Protein AF-A0A9D6H267-F1 (afdb_monomer)

Foldseek 3Di:
DDDDDDDDDDDDDDDDDDDDDPPPCPPPPPPPPQDPLNVLLVVLCVFADQDQAPDGSVRCVVPPVPLSVLLSCCLQVVDDLVRSLVVSCVPHPPDPRNVRSSVRSNVPHDPHRDHDPDPDDPPVDDPDDDDPDPDDD

Sequence (137 aa):
MKKAMLKAFSLPILTSTALVASLSGCAPGAWNEQSDADKFFDVIENACPQRIGDFEISTLENNNASFLDITSRLYYGKVDPAQYREFVTSFSDSTAETNQAIDCIIAHLPSTPPPAPSLLPDTGNARSDAPPPPGTP

Radius of gyration: 26.51 Å; Cα contacts (8 Å, |Δi|>4): 80; chains: 1; bounding box: 93×55×49 Å

Mean predicted aligned error: 15.86 Å

Nearest PDB structures (foldseek):
  5l1a-assembly1_A  TM=5.385E-01  e=1.053E+00  Legionella pneumophila subsp. pneumophila str. Philadelphia 1
  7s03-assembly1_A-2  TM=4.756E-01  e=5.929E+00  Homo sapiens
  4erc-assembly1_A  TM=4.252E-01  e=9.442E+00  Homo sapiens
  1irm-assembly3_B  TM=2.825E-01  e=5.547E+00  Rattus norvegicus

Secondary structure (DSSP, 8-state):
---------------------------TTTTS---HHHHHHHHHHHHS-SEETTEEHHHHHHH-HHHHHHHHHHHTTSS-HHHHHHHHHHHS---HHHHHHHHHHHHTS-SSPPPPP-SS---TT-SS-PPPPPPP-

pLDDT: mean 75.33, std 19.73, range [38.25, 97.31]

Structure (mmCIF, N/CA/C/O backbone):
data_AF-A0A9D6H267-F1
#
_entry.id   AF-A0A9D6H267-F1
#
loop_
_atom_site.group_PDB
_atom_site.id
_atom_site.type_symbol
_atom_site.label_atom_id
_atom_site.label_alt_id
_atom_site.label_comp_id
_atom_site.label_asym_id
_atom_site.label_entity_id
_atom_site.label_seq_id
_atom_site.pdbx_PDB_ins_code
_atom_site.Cartn_x
_atom_site.Cartn_y
_atom_site.Cartn_z
_atom_site.occupancy
_atom_site.B_iso_or_equiv
_atom_site.auth_seq_id
_atom_site.auth_comp_id
_atom_site.auth_asym_id
_atom_site.auth_atom_id
_atom_site.pdbx_PDB_model_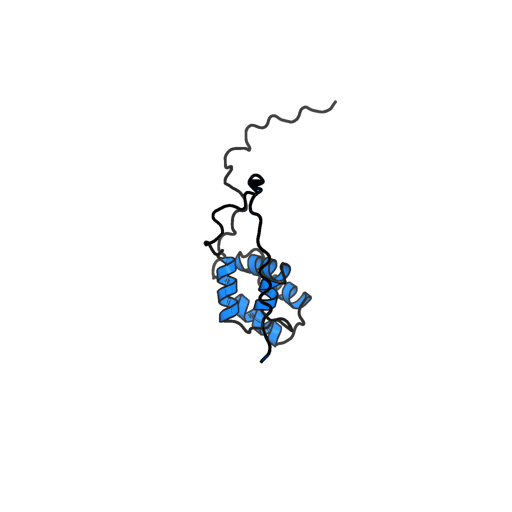num
ATOM 1 N N . MET A 1 1 ? 59.850 14.241 25.010 1.00 43.47 1 MET A N 1
ATOM 2 C CA . MET A 1 1 ? 59.885 15.721 25.006 1.00 43.47 1 MET A CA 1
ATOM 3 C C . MET A 1 1 ? 58.931 16.246 23.939 1.00 43.47 1 MET A C 1
ATOM 5 O O . MET A 1 1 ? 59.234 16.080 22.768 1.00 43.47 1 MET A O 1
ATOM 9 N N . LYS A 1 2 ? 57.785 16.809 24.344 1.00 44.12 2 LYS A N 1
ATOM 10 C CA . LYS A 1 2 ? 57.052 17.953 23.752 1.00 44.12 2 LYS A CA 1
ATOM 11 C C . LYS A 1 2 ? 55.697 18.035 24.460 1.00 44.12 2 LYS A C 1
ATOM 13 O O . LYS A 1 2 ? 54.948 17.069 24.521 1.00 44.12 2 LYS A O 1
ATOM 18 N N . LYS A 1 3 ? 55.511 19.166 25.130 1.00 39.03 3 LYS A N 1
ATOM 19 C CA . LYS A 1 3 ? 54.421 19.486 26.043 1.00 39.03 3 LYS A CA 1
ATOM 20 C C . LYS A 1 3 ? 53.170 19.877 25.250 1.00 39.03 3 LYS A C 1
ATOM 22 O O . LYS A 1 3 ? 53.302 20.569 24.252 1.00 39.03 3 LYS A O 1
ATOM 27 N N . ALA A 1 4 ? 52.025 19.449 25.782 1.00 44.66 4 ALA A N 1
ATOM 28 C CA . ALA A 1 4 ? 50.821 20.230 26.078 1.00 44.66 4 ALA A CA 1
ATOM 29 C C . ALA A 1 4 ? 50.220 21.148 25.000 1.00 44.66 4 ALA A C 1
ATOM 31 O O . ALA A 1 4 ? 50.903 22.007 24.463 1.00 44.66 4 ALA A O 1
ATOM 32 N N . MET A 1 5 ? 48.894 21.071 24.848 1.00 49.69 5 MET A N 1
ATOM 33 C CA . MET A 1 5 ? 47.989 22.234 24.870 1.00 49.69 5 MET A CA 1
ATOM 34 C C . MET A 1 5 ? 46.540 21.732 24.961 1.00 49.69 5 MET A C 1
ATOM 36 O O . MET A 1 5 ? 45.819 21.618 23.975 1.00 49.69 5 MET A O 1
ATOM 40 N N . LEU A 1 6 ? 46.140 21.406 26.193 1.00 41.16 6 LEU A N 1
ATOM 41 C CA . LEU A 1 6 ? 44.747 21.356 26.627 1.00 41.16 6 LEU A CA 1
ATOM 42 C C . LEU A 1 6 ? 44.228 22.800 26.575 1.00 41.16 6 LEU A C 1
ATOM 44 O O . LEU A 1 6 ? 44.696 23.640 27.344 1.00 41.16 6 LEU A O 1
ATOM 48 N N . LYS A 1 7 ? 43.308 23.119 25.663 1.00 38.25 7 LYS A N 1
ATOM 49 C CA . LYS A 1 7 ? 42.669 24.438 25.631 1.00 38.25 7 LYS A CA 1
ATOM 50 C C . LYS A 1 7 ? 41.337 24.345 26.366 1.00 38.25 7 LYS A C 1
ATOM 52 O O . LYS A 1 7 ? 40.293 24.117 25.771 1.00 38.25 7 LYS A O 1
ATOM 57 N N . ALA A 1 8 ? 41.422 24.476 27.687 1.00 45.50 8 ALA A N 1
ATOM 58 C CA . ALA A 1 8 ? 40.292 24.842 28.523 1.00 45.50 8 ALA A CA 1
ATOM 59 C C . ALA A 1 8 ? 39.985 26.324 28.268 1.00 45.50 8 ALA A C 1
ATOM 61 O O . ALA A 1 8 ? 40.841 27.180 28.492 1.00 45.50 8 ALA A O 1
ATOM 62 N N . PHE A 1 9 ? 38.786 26.624 27.780 1.00 51.56 9 PHE A N 1
ATOM 63 C CA . PHE A 1 9 ? 38.230 27.972 27.826 1.00 51.56 9 PHE A CA 1
ATOM 64 C C . PHE A 1 9 ? 36.962 27.901 28.676 1.00 51.56 9 PHE A C 1
ATOM 66 O O . PHE A 1 9 ? 35.940 27.361 28.260 1.00 51.56 9 PHE A O 1
ATOM 73 N N . SER A 1 10 ? 37.098 28.357 29.918 1.00 42.59 10 SER A N 1
ATOM 74 C CA . SER A 1 10 ? 36.047 28.418 30.932 1.00 42.59 10 SER A CA 1
ATOM 75 C C . SER A 1 10 ? 35.140 29.641 30.744 1.00 42.59 10 SER A C 1
ATOM 77 O O . SER A 1 10 ? 35.660 30.750 30.714 1.00 42.59 10 SER A O 1
ATOM 79 N N . LEU A 1 11 ? 33.820 29.380 30.747 1.00 43.19 11 LEU A N 1
ATOM 80 C CA . LEU A 1 11 ? 32.685 30.097 31.388 1.00 43.19 11 LEU A CA 1
ATOM 81 C C . LEU A 1 11 ? 32.360 31.568 31.003 1.00 43.19 11 LEU A C 1
ATOM 83 O O . LEU A 1 11 ? 33.273 32.371 30.843 1.00 43.19 11 LEU A O 1
ATOM 87 N N . PRO A 1 12 ? 31.057 31.958 30.914 1.00 43.31 12 PRO A N 1
ATOM 88 C CA . PRO A 1 12 ? 30.108 31.859 32.035 1.00 43.31 12 PRO A CA 1
ATOM 89 C C . PRO A 1 12 ? 28.679 31.356 31.729 1.00 43.31 12 PRO A C 1
ATOM 91 O O . PRO A 1 12 ? 28.219 31.277 30.596 1.00 43.31 12 PRO A O 1
ATOM 94 N N . ILE A 1 13 ? 28.008 31.006 32.829 1.00 55.78 13 ILE A N 1
ATOM 95 C CA . ILE A 1 13 ? 26.611 30.581 32.995 1.00 55.78 13 ILE A CA 1
ATOM 96 C C . ILE A 1 13 ? 25.695 31.826 33.067 1.00 55.78 13 ILE A C 1
ATOM 98 O O . ILE A 1 13 ? 26.147 32.878 33.511 1.00 55.78 13 ILE A O 1
ATOM 102 N N . LEU A 1 14 ? 24.405 31.628 32.746 1.00 52.53 14 LEU A N 1
ATOM 103 C CA . LEU A 1 14 ? 23.209 32.481 32.923 1.00 52.53 14 LEU A CA 1
ATOM 104 C C . LEU A 1 14 ? 22.853 33.440 31.778 1.00 52.53 14 LEU A C 1
ATOM 106 O O . LEU A 1 14 ? 23.359 34.551 31.714 1.00 52.53 14 LEU A O 1
ATOM 110 N N . THR A 1 15 ? 21.790 33.113 31.032 1.00 53.53 15 THR A N 1
ATOM 111 C CA . THR A 1 15 ? 20.516 33.852 31.163 1.00 53.53 15 THR A CA 1
ATOM 112 C C . THR A 1 15 ? 19.350 32.969 30.704 1.00 53.53 15 THR A C 1
ATOM 114 O O . THR A 1 15 ? 19.248 32.602 29.538 1.00 53.53 15 THR A O 1
ATOM 117 N N . SER A 1 16 ? 18.474 32.610 31.642 1.00 54.47 16 SER A N 1
ATOM 118 C CA . SER A 1 16 ? 17.177 31.995 31.368 1.00 54.47 16 SER A CA 1
ATOM 119 C C . SER A 1 16 ? 16.278 33.002 30.654 1.00 54.47 16 SER A C 1
ATOM 121 O O . SER A 1 16 ? 15.963 34.051 31.210 1.00 54.47 16 SER A O 1
ATOM 123 N N . THR A 1 17 ? 15.809 32.675 29.454 1.00 56.72 17 THR A N 1
ATOM 124 C CA . THR A 1 17 ? 14.605 33.292 28.890 1.00 56.72 17 THR A CA 1
ATOM 125 C C . THR A 1 17 ? 13.629 32.169 28.597 1.00 56.72 17 THR A C 1
ATOM 127 O O . THR A 1 17 ? 13.742 31.454 27.606 1.00 56.72 17 THR A O 1
ATOM 130 N N . ALA A 1 18 ? 12.708 31.978 29.538 1.00 56.56 18 ALA A N 1
ATOM 131 C CA . ALA A 1 18 ? 11.529 31.157 29.356 1.00 56.56 18 ALA A CA 1
ATOM 132 C C . ALA A 1 18 ? 10.682 31.788 28.242 1.00 56.56 18 ALA A C 1
ATOM 134 O O . ALA A 1 18 ? 9.997 32.783 28.474 1.00 56.56 18 ALA A O 1
ATOM 135 N N . LEU A 1 19 ? 10.750 31.236 27.029 1.00 57.34 19 LEU A N 1
ATOM 136 C CA . LEU A 1 19 ? 9.724 31.493 26.029 1.00 57.34 19 LEU A CA 1
ATOM 137 C C . LEU A 1 19 ? 8.574 30.519 26.263 1.00 57.34 19 LEU A C 1
ATOM 139 O O . LEU A 1 19 ? 8.691 29.307 26.103 1.00 57.34 19 LEU A O 1
ATOM 143 N N . VAL A 1 20 ? 7.491 31.133 26.726 1.00 55.78 20 VAL A N 1
ATOM 144 C CA . VAL A 1 20 ? 6.125 30.650 26.877 1.00 55.78 20 VAL A CA 1
ATOM 145 C C . VAL A 1 20 ? 5.790 29.549 25.872 1.00 55.78 20 VAL A C 1
ATOM 147 O O . VAL A 1 20 ? 5.870 29.740 24.658 1.00 55.78 20 VAL A O 1
ATOM 150 N N . ALA A 1 21 ? 5.374 28.408 26.426 1.00 51.56 21 ALA A N 1
ATOM 151 C CA . ALA A 1 21 ? 4.749 27.308 25.719 1.00 51.56 21 ALA A CA 1
ATOM 152 C C . ALA A 1 21 ? 3.622 27.845 24.829 1.00 51.56 21 ALA A C 1
ATOM 154 O O . ALA A 1 21 ? 2.550 28.223 25.301 1.00 51.56 21 ALA A O 1
ATOM 155 N N . SER A 1 22 ? 3.885 27.888 23.527 1.00 53.69 22 SER A N 1
ATOM 156 C CA . SER A 1 22 ? 2.825 27.998 22.540 1.00 53.69 22 SER A CA 1
ATOM 157 C C . SER A 1 22 ? 2.102 26.660 22.567 1.00 53.69 22 SER A C 1
ATOM 159 O O . SER A 1 22 ? 2.642 25.650 22.124 1.00 53.69 22 SER A O 1
ATOM 161 N N . LEU A 1 23 ? 0.906 26.646 23.150 1.00 52.06 23 LEU A N 1
ATOM 162 C CA . LEU A 1 23 ? -0.058 25.560 23.028 1.00 52.06 23 LEU A CA 1
ATOM 163 C C . LEU A 1 23 ? -0.506 25.471 21.559 1.00 52.06 23 LEU A C 1
ATOM 165 O O . LEU A 1 23 ? -1.631 25.824 21.220 1.00 52.06 23 LEU A O 1
ATOM 169 N N . SER A 1 24 ? 0.368 25.002 20.666 1.00 49.91 24 SER A N 1
ATOM 170 C CA . SER A 1 24 ? -0.109 24.266 19.505 1.00 49.91 24 SER A CA 1
ATOM 171 C C . SER A 1 24 ? -0.648 22.965 20.075 1.00 49.91 24 SER A C 1
ATOM 173 O O . SER A 1 24 ? 0.121 22.093 20.481 1.00 49.91 24 SER A O 1
ATOM 175 N N . GLY A 1 25 ? -1.968 22.876 20.203 1.00 47.69 25 GLY A N 1
ATOM 176 C CA . GLY A 1 25 ? -2.658 21.637 20.519 1.00 47.69 25 GLY A CA 1
ATOM 177 C C . GLY A 1 25 ? -2.454 20.621 19.398 1.00 47.69 25 GLY A C 1
ATOM 178 O O . GLY A 1 25 ? -3.380 20.335 18.652 1.00 47.69 25 GLY A O 1
ATOM 179 N N . CYS A 1 26 ? -1.249 20.067 19.277 1.00 52.09 26 CYS A N 1
ATOM 180 C CA . CYS A 1 26 ? -1.088 18.709 18.793 1.00 52.09 26 CYS A CA 1
ATOM 181 C C . CYS A 1 26 ? -1.738 17.860 19.877 1.00 52.09 26 CYS A C 1
ATOM 183 O O . CYS A 1 26 ? -1.220 17.815 20.993 1.00 52.09 26 CYS A O 1
ATOM 185 N N . ALA A 1 27 ? -2.918 17.312 19.593 1.00 55.16 27 ALA A N 1
ATOM 186 C CA . ALA A 1 27 ? -3.686 16.499 20.523 1.00 55.16 27 ALA A CA 1
ATOM 187 C C . ALA A 1 27 ? -2.746 15.579 21.337 1.00 55.16 27 ALA A C 1
ATOM 189 O O . ALA A 1 27 ? -2.096 14.704 20.750 1.00 55.16 27 ALA A O 1
ATOM 190 N N . PRO A 1 28 ? -2.606 15.785 22.662 1.00 46.59 28 PRO A N 1
ATOM 191 C CA . PRO A 1 28 ? -1.767 14.944 23.502 1.00 46.59 28 PRO A CA 1
ATOM 192 C C . PRO A 1 28 ? -2.514 13.626 23.723 1.00 46.59 28 PRO A C 1
ATOM 194 O O . PRO A 1 28 ? -3.194 13.435 24.723 1.00 46.59 28 PRO A O 1
ATOM 197 N N . GLY A 1 29 ? -2.456 12.756 22.718 1.00 50.44 29 GLY A N 1
ATOM 198 C CA . GLY A 1 29 ? -3.155 11.472 22.694 1.00 50.44 29 GLY A CA 1
ATOM 199 C C . GLY A 1 29 ? -2.901 10.633 21.440 1.00 50.44 29 GLY A C 1
ATOM 200 O O . GLY A 1 29 ? -3.033 9.422 21.501 1.00 50.44 29 GLY A O 1
ATOM 201 N N . ALA A 1 30 ? -2.440 11.225 20.334 1.00 50.69 30 ALA A N 1
ATOM 202 C CA . ALA A 1 30 ? -2.235 10.501 19.072 1.00 50.69 30 ALA A CA 1
ATOM 203 C C . ALA A 1 30 ? -0.936 9.664 18.993 1.00 50.69 30 ALA A C 1
ATOM 205 O O . ALA A 1 30 ? -0.613 9.136 17.938 1.00 50.69 30 ALA A O 1
ATOM 206 N N . TRP A 1 31 ? -0.160 9.546 20.074 1.00 42.59 31 TRP A N 1
ATOM 207 C CA . TRP A 1 31 ? 1.191 8.964 20.019 1.00 42.59 31 TRP A CA 1
ATOM 208 C C . TRP A 1 31 ? 1.242 7.445 20.250 1.00 42.59 31 TRP A C 1
ATOM 210 O O . TRP A 1 31 ? 2.336 6.908 20.385 1.00 42.59 31 TRP A O 1
ATOM 220 N N . ASN A 1 32 ? 0.098 6.752 20.344 1.00 46.31 32 ASN A N 1
ATOM 221 C CA . ASN A 1 32 ? 0.071 5.289 20.526 1.00 46.31 32 ASN A CA 1
ATOM 222 C C . ASN A 1 32 ? -1.173 4.558 19.988 1.00 46.31 32 ASN A C 1
ATOM 224 O O . ASN A 1 32 ? -1.215 3.332 20.055 1.00 46.31 32 ASN A O 1
ATOM 228 N N . GLU A 1 33 ? -2.177 5.252 19.448 1.00 54.00 33 GLU A N 1
ATOM 229 C CA . GLU A 1 33 ? -3.264 4.588 18.719 1.00 54.00 33 GLU A CA 1
ATOM 230 C C . GLU A 1 33 ? -2.959 4.657 17.228 1.00 54.00 33 GLU A C 1
ATOM 232 O O . GLU A 1 33 ? -3.296 5.622 16.547 1.00 54.00 33 GLU A O 1
ATOM 237 N N . GLN A 1 34 ? -2.266 3.630 16.738 1.00 58.16 34 GLN A N 1
ATOM 238 C CA . GLN A 1 34 ? -2.075 3.428 15.309 1.00 58.16 34 GLN A CA 1
ATOM 239 C C . GLN A 1 34 ? -3.450 3.240 14.658 1.00 58.16 34 GLN A C 1
ATOM 241 O O . GLN A 1 34 ? -4.250 2.422 15.135 1.00 58.16 34 GLN A O 1
ATOM 246 N N . SER A 1 35 ? -3.751 4.021 13.617 1.00 80.25 35 SER A N 1
ATOM 247 C CA . SER A 1 35 ? -5.057 3.944 12.965 1.00 80.25 35 SER A CA 1
ATOM 248 C C . SER A 1 35 ? -5.240 2.575 12.304 1.00 80.25 35 SER A C 1
ATOM 250 O O . SER A 1 35 ? -4.274 1.875 12.002 1.00 80.25 35 SER A O 1
ATOM 252 N N . ASP A 1 36 ? -6.483 2.157 12.070 1.00 85.12 36 ASP A N 1
ATOM 253 C CA . ASP A 1 36 ? -6.730 0.875 11.398 1.00 85.12 36 ASP A CA 1
ATOM 254 C C . ASP A 1 36 ? -6.184 0.860 9.958 1.00 85.12 36 ASP A C 1
ATOM 256 O O . ASP A 1 36 ? -5.776 -0.192 9.469 1.00 85.12 36 ASP A O 1
ATOM 260 N N . ALA A 1 37 ? -6.088 2.032 9.318 1.00 85.88 37 ALA A N 1
ATOM 261 C CA . ALA A 1 37 ? -5.394 2.188 8.044 1.00 85.88 37 ALA A CA 1
ATOM 262 C C . ALA A 1 37 ? -3.877 1.982 8.185 1.00 85.88 37 ALA A C 1
ATOM 264 O O . ALA A 1 37 ? -3.299 1.270 7.374 1.00 85.88 37 ALA A O 1
ATOM 265 N N . ASP A 1 38 ? -3.239 2.518 9.227 1.00 87.69 38 ASP A N 1
ATOM 266 C CA . ASP A 1 38 ? -1.801 2.312 9.461 1.00 87.69 38 ASP A CA 1
ATOM 267 C C . ASP A 1 38 ? -1.476 0.827 9.694 1.00 87.69 38 ASP A C 1
ATOM 269 O O . ASP A 1 38 ? -0.532 0.301 9.117 1.00 87.69 38 ASP A O 1
ATOM 273 N N . LYS A 1 39 ? -2.314 0.108 10.455 1.00 90.44 39 LYS A N 1
ATOM 274 C CA . LYS A 1 39 ? -2.171 -1.353 10.618 1.00 90.44 39 LYS A CA 1
ATOM 275 C C . LYS A 1 39 ? -2.340 -2.098 9.294 1.00 90.44 39 LYS A C 1
ATOM 277 O O . LYS A 1 39 ? -1.772 -3.170 9.107 1.00 90.44 39 LYS A O 1
ATOM 282 N N . PHE A 1 40 ? -3.170 -1.577 8.392 1.00 91.44 40 PHE A N 1
ATOM 283 C CA . PHE A 1 40 ? -3.325 -2.149 7.060 1.00 91.44 40 PHE A CA 1
ATOM 284 C C . PHE A 1 40 ? -2.067 -1.943 6.208 1.00 91.44 40 PHE A C 1
ATOM 286 O O . PHE A 1 40 ? -1.671 -2.886 5.525 1.00 91.44 40 PHE A O 1
ATOM 293 N N . PHE A 1 41 ? -1.406 -0.783 6.309 1.00 91.62 41 PHE A N 1
ATOM 294 C CA . PHE A 1 41 ? -0.085 -0.562 5.706 1.00 91.62 41 PHE A CA 1
ATOM 295 C C . PHE A 1 41 ? 0.947 -1.569 6.234 1.00 91.62 41 PHE A C 1
ATOM 297 O O . PHE A 1 41 ? 1.563 -2.268 5.432 1.00 91.62 41 PHE A O 1
ATOM 304 N N . ASP A 1 42 ? 1.008 -1.792 7.553 1.00 91.62 42 ASP A N 1
ATOM 305 C CA . ASP A 1 42 ? 1.895 -2.813 8.135 1.00 91.62 42 ASP A CA 1
ATOM 306 C C . ASP A 1 42 ? 1.632 -4.216 7.546 1.00 91.62 42 ASP A C 1
ATOM 308 O O . ASP A 1 42 ? 2.557 -4.990 7.289 1.00 91.62 42 ASP A O 1
ATOM 312 N N . VAL A 1 43 ? 0.366 -4.586 7.317 1.00 91.25 43 VAL A N 1
ATOM 313 C CA . VAL A 1 43 ? 0.017 -5.887 6.718 1.00 91.25 43 VAL A CA 1
ATOM 314 C C . VAL A 1 43 ? 0.523 -5.988 5.280 1.00 91.25 43 VAL A C 1
ATOM 316 O O . VAL A 1 43 ? 1.124 -7.005 4.926 1.00 91.25 43 VAL A O 1
ATOM 319 N N . ILE A 1 44 ? 0.295 -4.971 4.446 1.00 92.75 44 ILE A N 1
ATOM 320 C CA . ILE A 1 44 ? 0.694 -5.029 3.033 1.00 92.75 44 ILE A CA 1
ATOM 321 C C . ILE A 1 44 ? 2.211 -4.900 2.860 1.00 92.75 44 ILE A C 1
ATOM 323 O O . ILE A 1 44 ? 2.760 -5.587 2.000 1.00 92.75 44 ILE A O 1
ATOM 327 N N . GLU A 1 45 ? 2.904 -4.136 3.709 1.00 89.38 45 GLU A N 1
ATOM 328 C CA . GLU A 1 45 ? 4.369 -4.090 3.730 1.00 89.38 45 GLU A CA 1
ATOM 329 C C . GLU A 1 45 ? 4.954 -5.464 4.088 1.00 89.38 45 GLU A C 1
ATOM 331 O O . GLU A 1 45 ? 5.967 -5.866 3.536 1.00 89.38 45 GLU A O 1
ATOM 336 N N . ASN A 1 46 ? 4.311 -6.256 4.948 1.00 90.19 46 ASN A N 1
ATOM 337 C CA . ASN A 1 46 ? 4.848 -7.570 5.322 1.00 90.19 46 ASN A CA 1
ATOM 338 C C . ASN A 1 46 ? 4.431 -8.718 4.388 1.00 90.19 46 ASN A C 1
ATOM 340 O O . ASN A 1 46 ? 5.142 -9.722 4.295 1.00 90.19 46 ASN A O 1
ATOM 344 N N . ALA A 1 47 ? 3.275 -8.616 3.729 1.00 91.38 47 ALA A N 1
ATOM 345 C CA . ALA A 1 47 ? 2.688 -9.729 2.983 1.00 91.38 47 ALA A CA 1
ATOM 346 C C . ALA A 1 47 ? 2.789 -9.594 1.457 1.00 91.38 47 ALA A C 1
ATOM 348 O O . ALA A 1 47 ? 2.793 -10.610 0.756 1.00 91.38 47 ALA A O 1
ATOM 349 N N . CYS A 1 48 ? 2.871 -8.370 0.930 1.00 92.62 48 CYS A N 1
ATOM 350 C CA . CYS A 1 48 ? 2.838 -8.124 -0.507 1.00 92.62 48 CYS A CA 1
ATOM 351 C C . CYS A 1 48 ? 4.229 -7.947 -1.126 1.00 92.62 48 CYS A C 1
ATOM 353 O O . CYS A 1 48 ? 5.215 -7.708 -0.420 1.00 92.62 48 CYS A O 1
ATOM 355 N N . PRO A 1 49 ? 4.352 -8.078 -2.465 1.00 87.88 49 PRO A N 1
ATOM 356 C CA . PRO A 1 49 ? 5.571 -7.693 -3.160 1.00 87.88 49 PRO A CA 1
ATOM 357 C C . PRO A 1 49 ? 5.979 -6.278 -2.758 1.00 87.88 49 PRO A C 1
ATOM 359 O O . PRO A 1 49 ? 5.171 -5.361 -2.819 1.00 87.88 49 PRO A O 1
ATOM 362 N N . GLN A 1 50 ? 7.242 -6.098 -2.383 1.00 86.00 50 GLN A N 1
ATOM 363 C CA . GLN A 1 50 ? 7.741 -4.843 -1.812 1.00 86.00 50 GLN A CA 1
ATOM 364 C C . GLN A 1 50 ? 7.781 -3.680 -2.801 1.00 86.00 50 GLN A C 1
ATOM 366 O O . GLN A 1 50 ? 8.239 -2.603 -2.440 1.00 86.00 50 GLN A O 1
ATOM 371 N N . ARG A 1 51 ? 7.357 -3.885 -4.052 1.00 85.94 51 ARG A N 1
ATOM 372 C CA . ARG A 1 51 ? 7.470 -2.903 -5.125 1.00 85.94 51 ARG A CA 1
ATOM 373 C C . ARG A 1 51 ? 6.161 -2.738 -5.880 1.00 85.94 51 ARG A C 1
ATOM 375 O O . ARG A 1 51 ? 5.495 -3.714 -6.209 1.00 85.94 51 ARG A O 1
ATOM 382 N N . ILE A 1 52 ? 5.854 -1.488 -6.199 1.00 85.38 52 ILE A N 1
ATOM 383 C CA . ILE A 1 52 ? 4.790 -1.063 -7.105 1.00 85.38 52 ILE A CA 1
ATOM 384 C C . ILE A 1 52 ? 5.474 -0.279 -8.226 1.00 85.38 52 ILE A C 1
ATOM 386 O O . ILE A 1 52 ? 5.928 0.852 -8.030 1.00 85.38 52 ILE A O 1
ATOM 390 N N . GLY A 1 53 ? 5.601 -0.906 -9.395 1.00 86.00 53 GLY A N 1
ATOM 391 C CA . GLY A 1 53 ? 6.464 -0.413 -10.465 1.00 86.00 53 GLY A CA 1
ATOM 392 C C . GLY A 1 53 ? 7.907 -0.283 -9.979 1.00 86.00 53 GLY A C 1
ATOM 393 O O . GLY A 1 53 ? 8.474 -1.216 -9.408 1.00 86.00 53 GLY A O 1
ATOM 394 N N . ASP A 1 54 ? 8.490 0.898 -10.164 1.00 84.31 54 ASP A N 1
ATOM 395 C CA . ASP A 1 54 ? 9.855 1.170 -9.719 1.00 84.31 54 ASP A CA 1
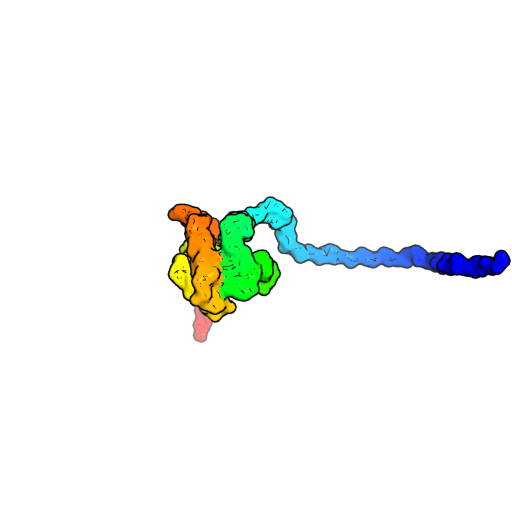ATOM 396 C C . ASP A 1 54 ? 9.978 1.482 -8.222 1.00 84.31 54 ASP A C 1
ATOM 398 O O . ASP A 1 54 ? 11.088 1.423 -7.685 1.00 84.31 54 ASP A O 1
ATOM 402 N N . PHE A 1 55 ? 8.870 1.771 -7.538 1.00 85.88 55 PHE A N 1
ATOM 403 C CA . PHE A 1 55 ? 8.871 2.267 -6.165 1.00 85.88 55 PHE A CA 1
ATOM 404 C C . PHE A 1 55 ? 8.734 1.140 -5.149 1.00 85.88 55 PHE A C 1
ATOM 406 O O . PHE A 1 55 ? 7.917 0.242 -5.333 1.00 85.88 55 PHE A O 1
ATOM 413 N N . GLU A 1 56 ? 9.483 1.208 -4.050 1.00 87.19 56 GLU A N 1
ATOM 414 C CA . GLU A 1 56 ? 9.224 0.348 -2.894 1.00 87.19 56 GLU A CA 1
ATOM 415 C C . GLU A 1 56 ? 7.972 0.817 -2.138 1.00 87.19 56 GLU A C 1
ATOM 417 O O . GLU A 1 56 ? 7.743 2.023 -2.020 1.00 87.19 56 GLU A O 1
ATOM 422 N N . ILE A 1 57 ? 7.182 -0.119 -1.602 1.00 83.50 57 ILE A N 1
ATOM 423 C CA . ILE A 1 57 ? 5.979 0.182 -0.806 1.00 83.50 57 ILE A CA 1
ATOM 424 C C . ILE A 1 57 ? 6.344 1.083 0.377 1.00 83.50 57 ILE A C 1
ATOM 426 O O . ILE A 1 57 ? 5.766 2.158 0.516 1.00 83.50 57 ILE A O 1
ATOM 430 N N . SER A 1 58 ? 7.394 0.739 1.123 1.00 84.56 58 SER A N 1
ATOM 431 C CA . SER A 1 58 ? 7.915 1.561 2.222 1.00 84.56 58 SER A CA 1
ATOM 432 C C . SER A 1 58 ? 8.301 2.979 1.771 1.00 84.56 58 SER A C 1
ATOM 434 O O . SER A 1 58 ? 8.082 3.962 2.479 1.00 84.56 58 SER A O 1
ATOM 436 N N . THR A 1 59 ? 8.838 3.139 0.558 1.00 86.25 59 THR A N 1
ATOM 437 C CA . THR A 1 59 ? 9.158 4.465 0.007 1.00 86.25 59 THR A CA 1
ATOM 438 C C . THR A 1 59 ? 7.890 5.258 -0.306 1.00 86.25 59 THR A C 1
ATOM 440 O O . THR A 1 59 ? 7.848 6.461 -0.028 1.00 86.25 59 THR A O 1
ATOM 443 N N . LEU A 1 60 ? 6.864 4.609 -0.865 1.00 85.44 60 LEU A N 1
ATOM 444 C CA . LEU A 1 60 ? 5.570 5.232 -1.146 1.00 85.44 60 LEU A CA 1
ATOM 445 C C . LEU A 1 60 ? 4.850 5.637 0.140 1.00 85.44 60 LEU A C 1
ATOM 447 O O . LEU A 1 60 ? 4.335 6.749 0.215 1.00 85.44 60 LEU A O 1
ATOM 451 N N . GLU A 1 61 ? 4.871 4.791 1.162 1.00 85.12 61 GLU A N 1
ATOM 452 C CA . GLU A 1 61 ? 4.289 5.092 2.469 1.00 85.12 61 GLU A CA 1
ATOM 453 C C . GLU A 1 61 ? 4.951 6.306 3.121 1.00 85.12 61 GLU A C 1
ATOM 455 O O . GLU A 1 61 ? 4.273 7.192 3.629 1.00 85.12 61 GLU A O 1
ATOM 460 N N . ASN A 1 62 ? 6.278 6.415 3.036 1.00 86.62 62 ASN A N 1
ATOM 461 C CA . ASN A 1 62 ? 7.000 7.516 3.669 1.00 86.62 62 ASN A CA 1
ATOM 462 C C . ASN A 1 62 ? 6.954 8.836 2.880 1.00 86.62 62 ASN A C 1
ATOM 464 O O . ASN A 1 62 ? 7.123 9.904 3.469 1.00 86.62 62 ASN A O 1
ATOM 468 N N . ASN A 1 63 ? 6.776 8.794 1.553 1.00 86.75 63 ASN A N 1
ATOM 469 C CA . ASN A 1 63 ? 7.013 9.966 0.694 1.00 86.75 63 ASN A CA 1
ATOM 470 C C . ASN A 1 63 ? 5.870 10.307 -0.271 1.00 86.75 63 ASN A C 1
ATOM 472 O O . ASN A 1 63 ? 5.939 11.336 -0.945 1.00 86.75 63 ASN A O 1
ATOM 476 N N . ASN A 1 64 ? 4.826 9.482 -0.368 1.00 88.12 64 ASN A N 1
ATOM 477 C CA . ASN A 1 64 ? 3.744 9.672 -1.328 1.00 88.12 64 ASN A CA 1
ATOM 478 C C . ASN A 1 64 ? 2.384 9.770 -0.622 1.00 88.12 64 ASN A C 1
ATOM 480 O O . ASN A 1 64 ? 1.644 8.798 -0.484 1.00 88.12 64 ASN A O 1
ATOM 484 N N . ALA A 1 65 ? 2.022 10.997 -0.234 1.00 89.38 65 ALA A N 1
ATOM 485 C CA . ALA A 1 65 ? 0.739 11.295 0.405 1.00 89.38 65 ALA A CA 1
ATOM 486 C C . ALA A 1 65 ? -0.472 10.858 -0.439 1.00 89.38 65 ALA A C 1
ATOM 488 O O . ALA A 1 65 ? -1.500 10.476 0.111 1.00 89.38 65 ALA A O 1
ATOM 489 N N . SER A 1 66 ? -0.351 10.877 -1.768 1.00 89.81 66 SER A N 1
ATOM 490 C CA . SER A 1 66 ? -1.423 10.444 -2.664 1.00 89.81 66 SER A CA 1
ATOM 491 C C . SER A 1 66 ? -1.617 8.926 -2.640 1.00 89.81 66 SER A C 1
ATOM 493 O O . SER A 1 66 ? -2.751 8.456 -2.688 1.00 89.81 66 SER A O 1
ATOM 495 N N . PHE A 1 67 ? -0.528 8.157 -2.530 1.00 91.44 67 PHE A N 1
ATOM 496 C CA . PHE A 1 67 ? -0.589 6.708 -2.326 1.00 91.44 67 PHE A CA 1
ATOM 497 C C . PHE A 1 67 ? -1.190 6.360 -0.959 1.00 91.44 67 PHE A C 1
ATOM 499 O O . PHE A 1 67 ? -2.044 5.475 -0.872 1.00 91.44 67 PHE A O 1
ATOM 506 N N . LEU A 1 68 ? -0.802 7.088 0.093 1.00 91.88 68 LEU A N 1
ATOM 507 C CA . LEU A 1 68 ? -1.390 6.922 1.421 1.00 91.88 68 LEU A CA 1
ATOM 508 C C . LEU A 1 68 ? -2.898 7.209 1.417 1.00 91.88 68 LEU A C 1
ATOM 510 O O . LEU A 1 68 ? -3.680 6.407 1.931 1.00 91.88 68 LEU A O 1
ATOM 514 N N . ASP A 1 69 ? -3.315 8.322 0.805 1.00 91.81 69 ASP A N 1
ATOM 515 C CA . ASP A 1 69 ? -4.725 8.712 0.708 1.00 91.81 69 ASP A CA 1
ATOM 516 C C . ASP A 1 69 ? -5.547 7.664 -0.043 1.00 91.81 69 ASP A C 1
ATOM 518 O O . ASP A 1 69 ? -6.540 7.161 0.485 1.00 91.81 69 ASP A O 1
ATOM 522 N N . ILE A 1 70 ? -5.131 7.286 -1.257 1.00 95.06 70 ILE A N 1
ATOM 523 C CA . ILE A 1 70 ? -5.920 6.367 -2.081 1.00 95.06 70 ILE A CA 1
ATOM 524 C C . ILE A 1 70 ? -5.999 4.966 -1.462 1.00 95.06 70 ILE A C 1
ATOM 526 O O . ILE A 1 70 ? -7.054 4.335 -1.522 1.00 95.06 70 ILE A O 1
ATOM 530 N N . THR A 1 71 ? -4.924 4.495 -0.820 1.00 94.31 71 THR A N 1
ATOM 531 C CA . THR A 1 71 ? -4.888 3.183 -0.157 1.00 94.31 71 THR A CA 1
ATOM 532 C C . THR A 1 71 ? -5.732 3.199 1.118 1.00 94.31 71 THR A C 1
ATOM 534 O O . THR A 1 71 ? -6.511 2.276 1.350 1.00 94.31 71 THR A O 1
ATOM 537 N N . SER A 1 72 ? -5.703 4.294 1.885 1.00 93.81 72 SER A N 1
ATOM 538 C CA . SER A 1 72 ? -6.607 4.486 3.029 1.00 93.81 72 SER A CA 1
ATOM 539 C C . SER A 1 72 ? -8.069 4.534 2.584 1.00 93.81 72 SER A C 1
ATOM 541 O O . SER A 1 72 ? -8.945 3.922 3.193 1.00 93.81 72 SER A O 1
ATOM 543 N N . ARG A 1 73 ? -8.363 5.234 1.483 1.00 94.56 73 ARG A N 1
ATOM 544 C CA . ARG A 1 73 ? -9.708 5.289 0.9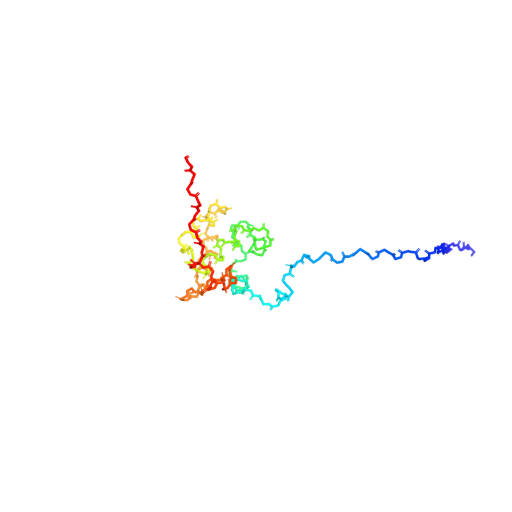01 1.00 94.56 73 ARG A CA 1
ATOM 545 C C . ARG A 1 73 ? -10.170 3.921 0.415 1.00 94.56 73 ARG A C 1
ATOM 547 O O . ARG A 1 73 ? -11.348 3.622 0.583 1.00 94.56 73 ARG A O 1
ATOM 554 N N . LEU A 1 74 ? -9.282 3.102 -0.147 1.00 96.50 74 LEU A N 1
ATOM 555 C CA . LEU A 1 74 ? -9.597 1.721 -0.513 1.00 96.50 74 LEU A CA 1
ATOM 556 C C . LEU A 1 74 ? -9.953 0.910 0.739 1.00 96.50 74 LEU A C 1
ATOM 558 O O . LEU A 1 74 ? -11.004 0.275 0.773 1.00 96.50 74 LEU A O 1
ATOM 562 N N . TYR A 1 75 ? -9.128 0.999 1.787 1.00 95.94 75 TYR A N 1
ATOM 563 C CA . TYR A 1 75 ? -9.343 0.298 3.054 1.00 95.94 75 TYR A CA 1
ATOM 564 C C . TYR A 1 75 ? -10.702 0.632 3.690 1.00 95.94 75 TYR A C 1
ATOM 566 O O . TYR A 1 75 ? -11.456 -0.265 4.059 1.00 95.94 75 TYR A O 1
ATOM 574 N N . TYR A 1 76 ? -11.074 1.915 3.730 1.00 94.75 76 TYR A N 1
ATOM 575 C CA . TYR A 1 76 ? -12.372 2.372 4.245 1.00 94.75 76 TYR A CA 1
ATOM 576 C C . TYR A 1 76 ? -13.536 2.246 3.241 1.00 94.75 76 TYR A C 1
ATOM 578 O O . TYR A 1 76 ? -14.617 2.794 3.481 1.00 94.75 76 TYR A O 1
ATOM 586 N N . GLY A 1 77 ? -13.338 1.584 2.094 1.00 93.88 77 GLY A N 1
ATOM 587 C CA . GLY A 1 77 ? -14.376 1.380 1.078 1.00 93.88 77 GLY A CA 1
ATOM 588 C C . GLY A 1 77 ? -14.897 2.673 0.436 1.00 93.88 77 GLY A C 1
ATOM 589 O O . GLY A 1 77 ? -16.045 2.736 0.000 1.00 93.88 77 GLY A O 1
ATOM 590 N N . LYS A 1 78 ? -14.086 3.737 0.419 1.00 94.38 78 LYS A N 1
ATOM 591 C CA . LYS A 1 78 ? -14.381 5.027 -0.232 1.00 94.38 78 LYS A CA 1
ATOM 592 C C . LYS A 1 78 ? -14.020 5.044 -1.717 1.00 94.38 78 LYS A C 1
ATOM 594 O O . LYS A 1 78 ? -14.494 5.928 -2.429 1.00 94.38 78 LYS A O 1
ATOM 599 N N . VAL A 1 79 ? -13.173 4.117 -2.154 1.00 96.12 79 VAL A N 1
ATOM 600 C CA . VAL A 1 79 ? -12.920 3.792 -3.564 1.00 96.12 79 VAL A CA 1
ATOM 601 C C . VAL A 1 79 ? -12.992 2.284 -3.737 1.00 96.12 79 VAL A C 1
ATOM 603 O O . VAL A 1 79 ? -12.689 1.542 -2.803 1.00 96.12 79 VAL A O 1
ATOM 606 N N . ASP A 1 80 ? -13.412 1.836 -4.914 1.00 96.56 80 ASP A N 1
ATOM 607 C CA . ASP A 1 80 ? -13.435 0.412 -5.240 1.00 96.56 80 ASP A CA 1
ATOM 608 C C . ASP A 1 80 ? -12.071 -0.082 -5.783 1.00 96.56 80 ASP A C 1
ATOM 610 O O . ASP A 1 80 ? -11.209 0.725 -6.154 1.00 96.56 80 ASP A O 1
ATOM 614 N N . PRO A 1 81 ? -11.839 -1.410 -5.841 1.00 97.00 81 PRO A N 1
ATOM 615 C CA . PRO A 1 81 ? -10.575 -1.969 -6.321 1.00 97.00 81 PRO A CA 1
ATOM 616 C C . PRO A 1 81 ? -10.190 -1.580 -7.757 1.00 97.00 81 PRO A C 1
ATOM 618 O O . PRO A 1 81 ? -8.999 -1.525 -8.071 1.00 97.00 81 PRO A O 1
ATOM 621 N N . ALA A 1 82 ? -11.159 -1.311 -8.639 1.00 96.75 82 ALA A N 1
ATOM 622 C CA . ALA A 1 82 ? -10.874 -0.891 -10.009 1.00 96.75 82 ALA A CA 1
ATOM 623 C C . ALA A 1 82 ? -10.379 0.560 -10.033 1.00 96.75 82 ALA A C 1
ATOM 625 O O . ALA A 1 82 ? -9.338 0.834 -10.627 1.00 96.75 82 ALA A O 1
ATOM 626 N N . GLN A 1 83 ? -11.045 1.457 -9.299 1.00 96.75 83 GLN A N 1
ATOM 627 C CA . GLN A 1 83 ? -10.599 2.845 -9.125 1.00 96.75 83 GLN A CA 1
ATOM 628 C C . GLN A 1 83 ? -9.205 2.931 -8.497 1.00 96.75 83 GLN A C 1
ATOM 630 O O . GLN A 1 83 ? -8.378 3.743 -8.913 1.00 96.75 83 GLN A O 1
ATOM 635 N N . TYR A 1 84 ? -8.927 2.081 -7.506 1.00 96.50 84 TYR A N 1
ATOM 636 C CA . TYR A 1 84 ? -7.599 1.989 -6.907 1.00 96.50 84 TYR A CA 1
ATOM 637 C C . TYR A 1 84 ? -6.544 1.562 -7.929 1.00 96.50 84 TYR A C 1
ATOM 639 O O . TYR A 1 84 ? -5.511 2.219 -8.050 1.00 96.50 84 TYR A O 1
ATOM 647 N N . ARG A 1 85 ? -6.810 0.507 -8.713 1.00 96.12 85 ARG A N 1
ATOM 648 C CA . ARG A 1 85 ? -5.889 0.056 -9.765 1.00 96.12 85 ARG A CA 1
ATOM 649 C C . ARG A 1 85 ? -5.616 1.151 -10.786 1.00 96.12 85 ARG A C 1
ATOM 651 O O . ARG A 1 85 ? -4.456 1.379 -11.121 1.00 96.12 85 ARG A O 1
ATOM 658 N N . GLU A 1 86 ? -6.657 1.809 -11.287 1.00 95.19 86 GLU A N 1
ATOM 659 C CA . GLU A 1 86 ? -6.523 2.909 -12.247 1.00 95.19 86 GLU A CA 1
ATOM 660 C C . GLU A 1 86 ? -5.643 4.024 -11.683 1.00 95.19 86 GLU A C 1
ATOM 662 O O . GLU A 1 86 ? -4.730 4.495 -12.357 1.00 95.19 86 GLU A O 1
ATOM 667 N N . PHE A 1 87 ? -5.856 4.398 -10.420 1.00 94.12 87 PHE A N 1
ATOM 668 C CA . PHE A 1 87 ? -5.036 5.406 -9.768 1.00 94.12 87 PHE A CA 1
ATOM 669 C C . PHE A 1 87 ? -3.575 4.958 -9.636 1.00 94.12 87 PHE A C 1
ATOM 671 O O . PHE A 1 87 ? -2.679 5.691 -10.049 1.00 94.12 87 PHE A O 1
ATOM 678 N N . VAL A 1 88 ? -3.316 3.752 -9.121 1.00 92.56 88 VAL A N 1
ATOM 679 C CA . VAL A 1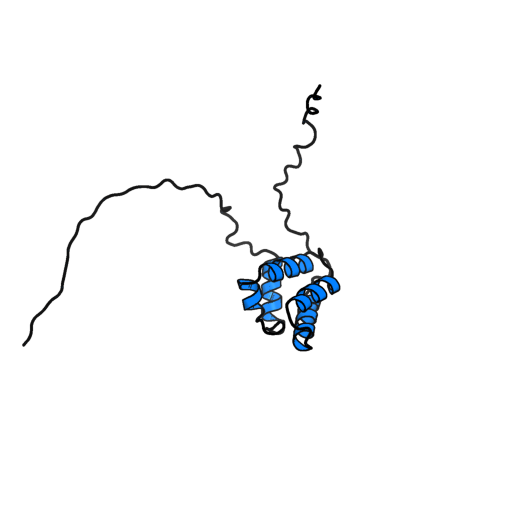 88 ? -1.946 3.244 -8.934 1.00 92.56 88 VAL A CA 1
ATOM 680 C C . VAL A 1 88 ? -1.203 3.138 -10.263 1.00 92.56 88 VAL A C 1
ATOM 682 O O . VAL A 1 88 ? -0.082 3.628 -10.390 1.00 92.56 88 VAL A O 1
ATOM 685 N N . THR A 1 89 ? -1.849 2.587 -11.286 1.00 93.38 89 THR A N 1
ATOM 686 C CA . THR A 1 89 ? -1.276 2.456 -12.637 1.00 93.38 89 THR A CA 1
ATOM 687 C C . THR A 1 89 ? -1.204 3.776 -13.416 1.00 93.38 89 THR A C 1
ATOM 689 O O . THR A 1 89 ? -0.639 3.809 -14.505 1.00 93.38 89 THR A O 1
ATOM 692 N N . SER A 1 90 ? -1.745 4.879 -12.883 1.00 91.56 90 SER A N 1
ATOM 693 C CA . SER A 1 90 ? -1.584 6.210 -13.487 1.00 91.56 90 SER A CA 1
ATOM 694 C C . SER A 1 90 ? -0.246 6.869 -13.141 1.00 91.56 90 SER A C 1
ATOM 696 O O . SER A 1 90 ? 0.241 7.695 -13.911 1.00 91.56 90 SER A O 1
ATOM 698 N N . PHE A 1 91 ? 0.353 6.511 -11.998 1.00 86.31 91 PHE A N 1
ATOM 699 C CA . PHE A 1 91 ? 1.653 7.033 -11.558 1.00 86.31 91 PHE A CA 1
ATOM 700 C C . PHE A 1 91 ? 2.752 5.963 -11.495 1.00 86.31 91 PHE A C 1
ATOM 702 O O . PHE A 1 91 ? 3.916 6.297 -11.283 1.00 86.31 91 PHE A O 1
ATOM 709 N N . SER A 1 92 ? 2.395 4.691 -11.676 1.00 83.00 92 SER A N 1
ATOM 710 C CA . SER A 1 92 ? 3.324 3.575 -11.855 1.00 83.00 92 SER A CA 1
ATOM 711 C C . SER A 1 92 ? 3.045 2.891 -13.189 1.00 83.00 92 SER A C 1
ATOM 713 O O . SER A 1 92 ? 1.896 2.818 -13.618 1.00 83.00 92 SER A O 1
ATOM 715 N N . ASP A 1 93 ? 4.075 2.378 -13.858 1.00 84.62 93 ASP A N 1
ATOM 716 C CA . ASP A 1 93 ? 3.868 1.625 -15.093 1.00 84.62 93 ASP A CA 1
ATOM 717 C C . ASP A 1 93 ? 3.000 0.383 -14.833 1.00 84.62 93 ASP A C 1
ATOM 719 O O . ASP A 1 93 ? 3.181 -0.330 -13.839 1.00 84.62 93 ASP A O 1
ATOM 723 N N . SER A 1 94 ? 2.070 0.086 -15.748 1.00 85.06 94 SER A N 1
ATOM 724 C CA . SER A 1 94 ? 1.182 -1.085 -15.661 1.00 85.06 94 SER A CA 1
ATOM 725 C C . SER A 1 94 ? 1.906 -2.379 -16.064 1.00 85.06 94 SER A C 1
ATOM 727 O O . SER A 1 94 ? 1.568 -3.050 -17.040 1.00 85.06 94 SER A O 1
ATOM 729 N N . THR A 1 95 ? 2.957 -2.72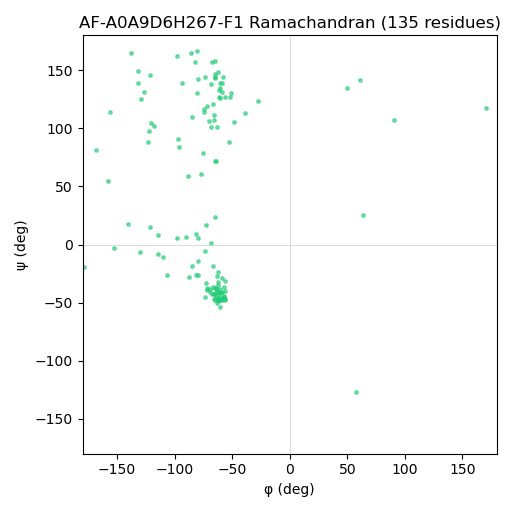1 -15.323 1.00 88.44 95 THR A N 1
ATOM 730 C CA . THR A 1 95 ? 3.714 -3.964 -15.498 1.00 88.44 95 THR A CA 1
ATOM 731 C C . THR A 1 95 ? 3.003 -5.138 -14.819 1.00 88.44 95 THR A C 1
ATOM 733 O O . THR A 1 95 ? 2.073 -4.967 -14.023 1.00 88.44 95 THR A O 1
ATOM 736 N N . ALA A 1 96 ? 3.430 -6.366 -15.125 1.00 89.25 96 ALA A N 1
ATOM 737 C CA . ALA A 1 96 ? 2.918 -7.555 -14.443 1.00 89.25 96 ALA A CA 1
ATOM 738 C C . ALA A 1 96 ? 3.204 -7.517 -12.929 1.00 89.25 96 ALA A C 1
ATOM 740 O O . ALA A 1 96 ? 2.336 -7.883 -12.142 1.00 89.25 96 ALA A O 1
ATOM 741 N N . GLU A 1 97 ? 4.376 -7.017 -12.524 1.00 88.62 97 GLU A N 1
ATOM 742 C CA . GLU A 1 97 ? 4.757 -6.860 -11.113 1.00 88.62 97 GLU A CA 1
ATOM 743 C C . GLU A 1 97 ? 3.879 -5.828 -10.396 1.00 88.62 97 GLU A C 1
ATOM 745 O O . GLU A 1 97 ? 3.337 -6.128 -9.334 1.00 88.62 97 GLU A O 1
ATOM 750 N N . THR A 1 98 ? 3.650 -4.654 -11.000 1.00 90.56 98 THR A N 1
ATOM 751 C CA . THR A 1 98 ? 2.731 -3.640 -10.453 1.00 90.56 98 THR A CA 1
ATOM 752 C C . THR A 1 98 ? 1.336 -4.223 -10.245 1.00 90.56 98 THR A C 1
ATOM 754 O O . THR A 1 98 ? 0.737 -4.059 -9.184 1.00 90.56 98 THR A O 1
ATOM 757 N N . ASN A 1 99 ? 0.815 -4.937 -11.245 1.00 92.56 99 ASN A N 1
ATOM 758 C CA . ASN A 1 99 ? -0.511 -5.539 -11.156 1.00 92.56 99 ASN A CA 1
ATOM 759 C C . ASN A 1 99 ? -0.586 -6.628 -10.076 1.00 92.56 99 ASN A C 1
ATOM 761 O O . ASN A 1 99 ? -1.585 -6.671 -9.362 1.00 92.56 99 ASN A O 1
ATOM 765 N N . GLN A 1 100 ? 0.469 -7.430 -9.903 1.00 93.25 100 GLN A N 1
ATOM 766 C CA . GLN A 1 100 ? 0.564 -8.428 -8.835 1.00 93.25 100 GLN A CA 1
ATOM 767 C C . GLN A 1 100 ? 0.582 -7.787 -7.440 1.00 93.25 100 GLN A C 1
ATOM 769 O O . GLN A 1 100 ? -0.063 -8.295 -6.522 1.00 93.25 100 GLN A O 1
ATOM 774 N N . ALA A 1 101 ? 1.298 -6.672 -7.267 1.00 92.69 101 ALA A N 1
ATOM 775 C CA . ALA A 1 101 ? 1.305 -5.933 -6.008 1.00 92.69 101 ALA A CA 1
ATOM 776 C C . ALA A 1 101 ? -0.087 -5.365 -5.686 1.00 92.69 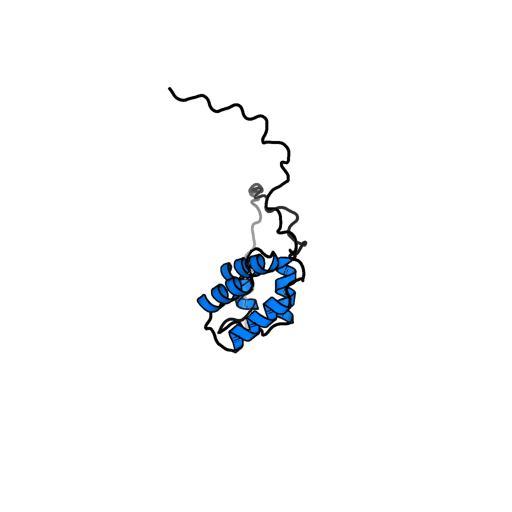101 ALA A C 1
ATOM 778 O O . ALA A 1 101 ? -0.585 -5.548 -4.576 1.00 92.69 101 ALA A O 1
ATOM 779 N N . ILE A 1 102 ? -0.759 -4.769 -6.678 1.00 95.31 102 ILE A N 1
ATOM 780 C CA . ILE A 1 102 ? -2.140 -4.279 -6.545 1.00 95.31 102 ILE A CA 1
ATOM 781 C C . ILE A 1 102 ? -3.098 -5.421 -6.172 1.00 95.31 102 ILE A C 1
ATOM 783 O O . ILE A 1 102 ? -3.906 -5.267 -5.258 1.00 95.31 102 ILE A O 1
ATOM 787 N N . ASP A 1 103 ? -2.997 -6.572 -6.844 1.00 96.38 103 ASP A N 1
ATOM 788 C CA . ASP A 1 103 ? -3.820 -7.753 -6.553 1.00 96.38 103 ASP A CA 1
ATOM 789 C C . ASP A 1 103 ? -3.626 -8.243 -5.116 1.00 96.38 103 ASP A C 1
ATOM 791 O O . ASP A 1 103 ? -4.601 -8.570 -4.438 1.00 96.38 103 ASP A O 1
ATOM 795 N N . CYS A 1 104 ? -2.381 -8.252 -4.633 1.00 96.44 104 CYS A N 1
ATOM 796 C CA . CYS A 1 104 ? -2.078 -8.623 -3.256 1.00 96.44 104 CYS A CA 1
ATOM 797 C C . CYS A 1 104 ? -2.722 -7.668 -2.241 1.00 96.44 104 CYS A C 1
ATOM 799 O O . CYS A 1 104 ? -3.373 -8.124 -1.301 1.00 96.44 104 CYS A O 1
ATOM 801 N N . ILE A 1 105 ? -2.611 -6.353 -2.459 1.00 95.50 105 ILE A N 1
ATOM 802 C CA . ILE A 1 105 ? -3.220 -5.340 -1.581 1.00 95.50 105 ILE A CA 1
ATOM 803 C C . ILE A 1 105 ? -4.739 -5.541 -1.510 1.00 95.50 105 ILE A C 1
ATOM 805 O O . ILE A 1 105 ? -5.318 -5.562 -0.424 1.00 95.50 105 ILE A O 1
ATOM 809 N N . ILE A 1 106 ? -5.388 -5.754 -2.660 1.00 96.94 106 ILE A N 1
ATOM 810 C CA . ILE A 1 106 ? -6.836 -5.996 -2.740 1.00 96.94 106 ILE A CA 1
ATOM 811 C C . ILE A 1 106 ? -7.225 -7.288 -2.005 1.00 96.94 106 ILE A C 1
ATOM 813 O O . ILE A 1 106 ? -8.252 -7.323 -1.327 1.00 96.94 106 ILE A O 1
ATOM 817 N N . ALA A 1 107 ? -6.409 -8.341 -2.098 1.00 97.31 107 ALA A N 1
ATOM 818 C CA . ALA A 1 107 ? -6.660 -9.619 -1.429 1.00 97.31 107 ALA A CA 1
ATOM 819 C C . ALA A 1 107 ? -6.587 -9.539 0.108 1.00 97.31 107 ALA A C 1
ATOM 821 O O . ALA A 1 107 ? -7.111 -10.421 0.790 1.00 97.31 107 ALA A O 1
ATOM 822 N N . HIS A 1 108 ? -5.966 -8.492 0.657 1.00 96.12 108 HIS A N 1
ATOM 823 C CA . HIS A 1 108 ? -5.895 -8.237 2.097 1.00 96.12 108 HIS A CA 1
ATOM 824 C C . HIS A 1 108 ? -6.936 -7.242 2.611 1.00 96.12 108 HIS A C 1
ATOM 826 O O . HIS A 1 108 ? -6.940 -6.923 3.802 1.00 96.12 108 HIS A O 1
ATOM 832 N N . LEU A 1 109 ? -7.863 -6.796 1.761 1.00 95.81 109 LEU A N 1
ATOM 833 C CA . LEU A 1 109 ? -8.985 -5.991 2.224 1.00 95.81 109 LEU A CA 1
ATOM 834 C C . LEU A 1 109 ? -9.897 -6.794 3.1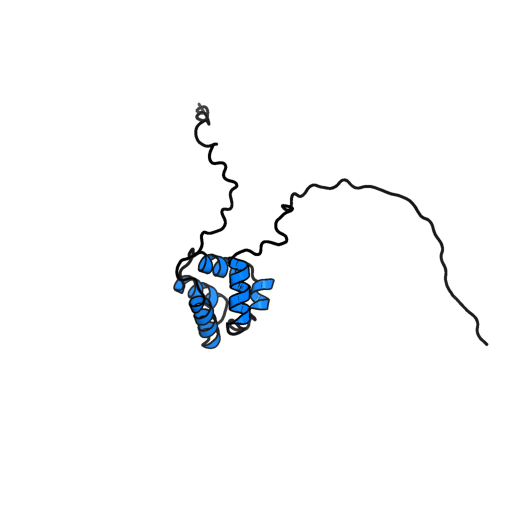64 1.00 95.81 109 LEU A C 1
ATOM 836 O O . LEU A 1 109 ? -10.146 -7.985 2.943 1.00 95.81 109 LEU A O 1
ATOM 840 N N . PRO A 1 110 ? -10.452 -6.149 4.202 1.00 92.88 110 PRO A N 1
ATOM 841 C CA . PRO A 1 110 ? -11.45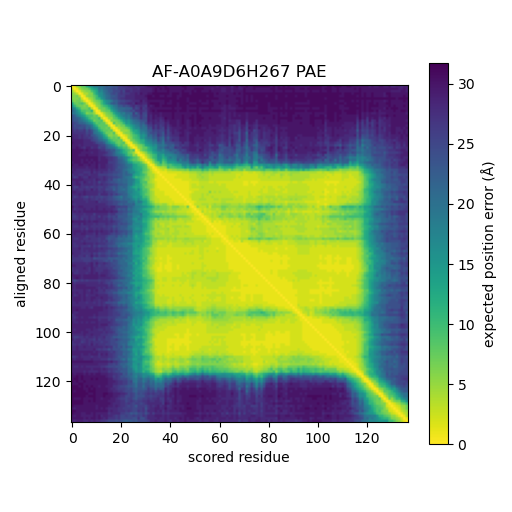7 -6.782 5.039 1.00 92.88 110 PRO A CA 1
ATOM 842 C C . PRO A 1 110 ? -12.727 -7.061 4.222 1.00 92.88 110 PRO A C 1
ATOM 844 O O . PRO A 1 110 ? -13.109 -6.282 3.350 1.00 92.88 110 PRO A O 1
ATOM 847 N N . SER A 1 111 ? -13.436 -8.151 4.537 1.00 91.31 111 SER A N 1
ATOM 848 C CA . SER A 1 111 ? -14.684 -8.507 3.836 1.00 91.31 111 SER A CA 1
ATOM 849 C C . SER A 1 111 ? -15.792 -7.457 3.991 1.00 91.31 111 SER A C 1
ATOM 851 O O . SER A 1 111 ? -16.674 -7.367 3.140 1.00 91.31 111 SER A O 1
ATOM 853 N N . THR A 1 112 ? -15.731 -6.657 5.058 1.00 92.38 112 THR A N 1
ATOM 854 C CA . THR A 1 112 ? -16.582 -5.486 5.281 1.00 92.38 112 THR A CA 1
ATOM 855 C C . THR A 1 112 ? -15.676 -4.301 5.612 1.00 92.38 112 THR A C 1
ATOM 857 O O . THR A 1 112 ? -14.898 -4.416 6.563 1.00 92.38 112 THR A O 1
ATOM 860 N N . PRO A 1 113 ? -15.767 -3.169 4.888 1.00 90.62 113 PRO A N 1
ATOM 861 C CA . PRO A 1 113 ? -14.956 -1.997 5.190 1.00 90.62 113 PRO A CA 1
ATOM 862 C C . PRO A 1 113 ? -15.226 -1.475 6.609 1.00 90.62 113 PRO A C 1
ATOM 864 O O . PRO A 1 113 ? -16.395 -1.362 7.002 1.00 90.62 113 PRO A O 1
ATOM 867 N N . PRO A 1 114 ? -14.184 -1.141 7.385 1.00 90.31 114 PRO A N 1
ATOM 868 C CA . PRO A 1 114 ? -14.356 -0.521 8.686 1.00 90.31 114 PRO A CA 1
ATOM 869 C C . PRO A 1 114 ? -14.931 0.894 8.543 1.00 90.31 114 PRO A C 1
ATOM 871 O O . PRO A 1 114 ? -14.799 1.533 7.491 1.00 90.31 114 PRO A O 1
ATOM 874 N N . PRO A 1 115 ? -15.574 1.420 9.598 1.00 85.62 115 PRO A N 1
ATOM 875 C CA . PRO A 1 115 ? -16.003 2.808 9.610 1.00 85.62 115 PRO A CA 1
ATOM 876 C C . PRO A 1 115 ? -14.784 3.727 9.480 1.00 85.62 115 PRO A C 1
ATOM 878 O O . PRO A 1 115 ? -13.783 3.558 10.171 1.00 85.62 115 PRO A O 1
ATOM 881 N N . ALA A 1 116 ? -14.879 4.721 8.599 1.00 80.81 116 ALA A N 1
ATOM 882 C CA . ALA A 1 116 ? -13.843 5.739 8.496 1.00 80.81 116 ALA A CA 1
ATOM 883 C C . ALA A 1 116 ? -13.778 6.567 9.797 1.00 80.81 116 ALA A C 1
ATOM 885 O O . ALA A 1 116 ? -14.835 6.866 10.368 1.00 80.81 116 ALA A O 1
ATOM 886 N N . PRO A 1 117 ? -12.578 6.993 10.237 1.00 76.19 117 PRO A N 1
ATOM 887 C CA . PRO A 1 117 ? -12.424 7.911 11.352 1.00 76.19 117 PRO A CA 1
ATOM 888 C C . PRO A 1 117 ? -13.298 9.147 11.140 1.00 76.19 117 PRO A C 1
ATOM 890 O O . PRO A 1 117 ? -13.252 9.799 10.094 1.00 76.19 117 PRO A O 1
ATOM 893 N N . SER A 1 118 ? -14.130 9.461 12.129 1.00 66.12 118 SER A N 1
ATOM 894 C CA . SER A 1 118 ? -14.968 10.654 12.075 1.00 66.12 118 SER A CA 1
ATOM 895 C C . SER A 1 118 ? -14.089 11.876 12.333 1.00 66.12 118 SER A C 1
ATOM 897 O O . SER A 1 118 ? -13.571 12.046 13.430 1.00 66.12 118 SER A O 1
ATOM 899 N N . LEU A 1 119 ? -13.928 12.751 11.336 1.00 60.44 119 LEU A N 1
ATOM 900 C CA . LEU A 1 119 ? -13.173 14.011 11.460 1.00 60.44 119 LEU A CA 1
ATOM 901 C C . LEU A 1 119 ? -13.902 15.085 12.296 1.00 60.44 119 LEU A C 1
ATOM 903 O O . LEU A 1 119 ? -13.568 16.266 12.221 1.00 60.44 119 LEU A O 1
ATOM 907 N N . LEU A 1 120 ? -14.913 14.703 13.079 1.00 50.62 120 LEU A N 1
ATOM 908 C CA . LEU A 1 120 ? -15.695 15.609 13.908 1.00 50.62 120 LEU A CA 1
ATOM 909 C C . LEU A 1 120 ? -15.715 15.100 15.351 1.00 50.62 120 LEU A C 1
ATOM 911 O O . LEU A 1 120 ? -16.070 13.940 15.563 1.00 50.62 120 LEU A O 1
ATOM 915 N N . PRO A 1 121 ? -15.437 15.949 16.359 1.00 50.78 121 PRO A N 1
ATOM 916 C CA . PRO A 1 121 ? -16.063 15.736 17.651 1.00 50.78 121 PRO A CA 1
ATOM 917 C C . PRO A 1 121 ? -17.578 15.798 17.431 1.00 50.78 121 PRO A C 1
ATOM 919 O O . PRO A 1 121 ? -18.067 16.727 16.779 1.00 50.78 121 PRO A O 1
ATOM 922 N N . ASP A 1 122 ? -18.310 14.814 17.953 1.00 48.28 122 ASP A N 1
ATOM 923 C CA . ASP A 1 122 ? -19.770 14.819 18.030 1.00 48.28 122 ASP A CA 1
ATOM 924 C C . ASP A 1 122 ? -20.254 16.112 18.708 1.00 48.28 122 ASP A C 1
ATOM 926 O O . ASP A 1 122 ? -20.474 16.188 19.914 1.00 48.28 122 ASP A O 1
ATOM 930 N N . THR A 1 123 ? -20.462 17.167 17.925 1.00 48.91 123 THR A N 1
ATOM 931 C CA . THR A 1 123 ? -21.333 18.280 18.302 1.00 48.91 123 THR A CA 1
ATOM 932 C C . THR A 1 123 ? -22.734 17.922 17.841 1.00 48.91 123 THR A C 1
ATOM 934 O O . THR A 1 123 ? -23.370 18.622 17.057 1.00 48.91 123 THR A O 1
ATOM 937 N N . GLY A 1 124 ? -23.237 16.798 18.350 1.00 46.84 124 GLY A N 1
ATOM 938 C CA . GLY A 1 124 ? -24.590 16.315 18.107 1.00 46.84 124 GLY A CA 1
ATOM 939 C C . GLY A 1 124 ? -25.696 17.211 18.677 1.00 46.84 124 GLY A C 1
ATOM 940 O O . GLY A 1 124 ? -26.766 16.688 18.931 1.00 46.84 124 GLY A O 1
ATOM 941 N N . ASN A 1 125 ? -25.467 18.516 18.904 1.00 52.78 125 ASN A N 1
ATOM 942 C CA . ASN A 1 125 ? -26.436 19.485 19.442 1.00 52.78 125 ASN A CA 1
ATOM 943 C C . ASN A 1 125 ? -26.088 20.957 19.092 1.00 52.78 125 ASN A C 1
ATOM 945 O O . ASN A 1 125 ? -25.969 21.788 19.987 1.00 52.78 125 ASN A O 1
ATOM 949 N N . ALA A 1 126 ? -25.892 21.325 17.818 1.00 50.53 126 ALA A N 1
ATOM 950 C CA . ALA A 1 126 ? -25.681 22.746 17.460 1.00 50.53 126 ALA A CA 1
ATOM 951 C C . ALA A 1 126 ? -26.375 23.217 16.167 1.00 50.53 126 ALA A C 1
ATOM 953 O O . ALA A 1 126 ? -26.005 24.248 15.611 1.00 50.53 126 ALA A O 1
ATOM 954 N N . ARG A 1 127 ? -27.375 22.481 15.658 1.00 50.03 127 ARG A N 1
ATOM 955 C CA . ARG A 1 127 ? -28.020 22.801 14.369 1.00 50.03 127 ARG A CA 1
ATOM 956 C C . ARG A 1 127 ? -29.494 23.215 14.417 1.00 50.03 127 ARG A C 1
ATOM 958 O O . ARG A 1 127 ? -30.061 23.407 13.348 1.00 50.03 127 ARG A O 1
ATOM 965 N N . SER A 1 128 ? -30.087 23.427 15.594 1.00 54.53 128 SER A N 1
ATOM 966 C CA . SER A 1 128 ? -31.523 23.757 15.685 1.00 54.53 128 SER A CA 1
ATOM 967 C C . SER A 1 128 ? -31.867 25.188 16.120 1.00 54.53 128 SER A C 1
ATOM 969 O O . SER A 1 128 ? -33.017 25.571 15.948 1.00 54.53 128 SER A O 1
ATOM 971 N N . ASP A 1 129 ? -30.917 26.004 16.599 1.00 51.53 129 ASP A N 1
ATOM 972 C CA . ASP A 1 129 ? -31.238 27.313 17.217 1.00 51.53 129 ASP A CA 1
ATOM 973 C C . ASP A 1 129 ? -30.586 28.540 16.554 1.00 51.53 129 ASP A C 1
ATOM 975 O O . ASP A 1 129 ? -30.576 29.628 17.129 1.00 51.53 129 ASP A O 1
ATOM 979 N N . ALA A 1 130 ? -30.042 28.420 15.339 1.00 57.06 130 ALA A N 1
ATOM 980 C CA . ALA A 1 130 ? -29.574 29.608 14.624 1.00 57.06 130 ALA A CA 1
ATOM 981 C C . ALA A 1 130 ? -30.787 30.398 14.083 1.00 57.06 130 ALA A C 1
ATOM 983 O O . ALA A 1 130 ? -31.516 29.863 13.241 1.00 57.06 130 ALA A O 1
ATOM 984 N N . PRO A 1 131 ? -31.031 31.651 14.525 1.00 63.59 131 PRO A N 1
ATOM 985 C CA . PRO A 1 131 ? -32.069 32.479 13.925 1.00 63.59 131 PRO A CA 1
ATOM 986 C C . PRO A 1 131 ? -31.741 32.734 12.443 1.00 63.59 131 PRO A C 1
ATOM 988 O O . PRO A 1 131 ? -30.560 32.804 12.082 1.00 63.59 131 PRO A O 1
ATOM 991 N N . PRO A 1 132 ? -32.756 32.874 11.568 1.00 64.56 132 PRO A N 1
ATOM 992 C CA . PRO A 1 132 ? -32.519 33.170 10.161 1.00 64.56 132 PRO A CA 1
ATOM 993 C C . PRO A 1 132 ? -31.721 34.478 10.023 1.00 64.56 132 PRO A C 1
ATOM 995 O O . PRO A 1 132 ? -31.934 35.407 10.810 1.00 64.56 132 PRO A O 1
ATOM 998 N N . PRO A 1 133 ? -30.804 34.577 9.041 1.00 58.81 133 PRO A N 1
ATOM 999 C CA . PRO A 1 133 ? -30.058 35.807 8.814 1.00 58.81 133 PRO A CA 1
ATOM 1000 C C . PRO A 1 133 ? -31.034 36.960 8.525 1.00 58.81 133 PRO A C 1
ATOM 1002 O O . PRO A 1 133 ? -32.020 36.751 7.810 1.00 58.81 133 PRO A O 1
ATOM 1005 N N . PRO A 1 134 ? -30.796 38.171 9.064 1.00 66.44 134 PRO A N 1
ATOM 1006 C CA . PRO A 1 134 ? -31.636 39.318 8.759 1.00 66.44 134 PRO A C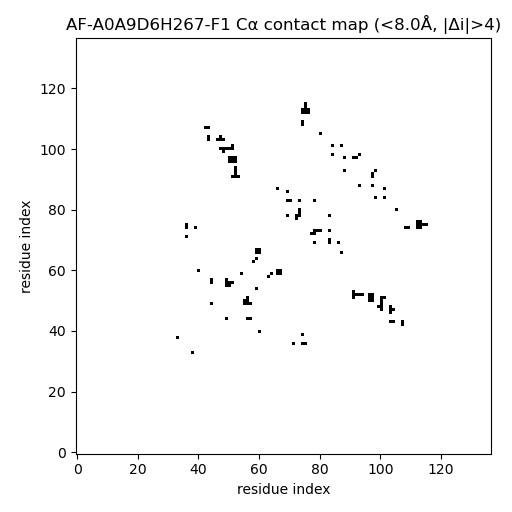A 1
ATOM 1007 C C . PRO A 1 134 ? -31.579 39.595 7.254 1.00 66.44 134 PRO A C 1
ATOM 1009 O O . PRO A 1 134 ? -30.498 39.722 6.677 1.00 66.44 134 PRO A O 1
ATOM 1012 N N . GLY A 1 135 ? -32.756 39.648 6.628 1.00 60.22 135 GLY A N 1
ATOM 1013 C CA . GLY A 1 135 ? -32.902 39.954 5.211 1.00 60.22 135 GLY A CA 1
ATOM 1014 C C . GLY A 1 135 ? -32.254 41.294 4.884 1.00 60.22 135 GLY A C 1
ATOM 1015 O O . GLY A 1 135 ? -32.522 42.303 5.535 1.00 60.22 135 GLY A O 1
ATOM 1016 N N . THR A 1 136 ? -31.372 41.289 3.893 1.00 57.28 136 THR A N 1
ATOM 1017 C CA . THR A 1 136 ? -30.831 42.509 3.297 1.00 57.28 136 THR A CA 1
ATOM 1018 C C . THR A 1 136 ? -31.930 43.243 2.516 1.00 57.28 136 THR A C 1
ATOM 1020 O O . THR A 1 136 ? -32.711 42.562 1.844 1.00 57.28 136 THR A O 1
ATOM 1023 N N . PRO A 1 137 ? -32.011 44.584 2.620 1.00 60.25 137 PRO A N 1
ATOM 1024 C CA . PRO A 1 137 ? -33.005 45.411 1.930 1.00 60.25 137 PRO A CA 1
ATOM 1025 C C . PRO A 1 137 ? -32.832 45.437 0.407 1.00 60.25 137 PRO A C 1
ATOM 1027 O O . PRO A 1 137 ? -31.696 45.203 -0.070 1.00 60.25 137 PRO A O 1
#

Solvent-accessible surface area (backbone atoms only — not comparable to full-atom values): 9075 Å² total; per-residue (Å²): 143,85,81,86,82,85,83,83,81,81,85,88,87,87,82,91,75,88,76,74,83,76,81,71,79,69,67,94,69,71,88,76,66,75,48,75,56,55,55,48,49,56,47,41,67,74,72,31,64,59,36,47,45,92,41,40,48,71,56,37,67,75,72,28,69,67,58,47,50,52,52,40,31,39,55,42,59,75,40,53,76,66,60,47,48,54,54,53,46,69,82,25,61,83,43,74,60,22,51,50,23,52,52,42,52,60,70,67,53,65,98,65,56,54,85,67,84,71,95,58,82,87,68,87,81,78,84,85,78,79,74,79,78,82,81,80,133